Protein AF-A0A7K1EV35-F1 (afdb_monomer_lite)

pLDDT: mean 88.58, std 7.93, range [47.19, 97.25]

Sequence (128 aa):
MASLFTWKVHSGGDVVAPDERLSWPRTIGIGFQHIAAMFGATFLVPILTKMPPSTTLFFSGVGTMLFLLITRNKVPSYLGSSFAFLAPIAAATADGGPAAALGGVLVTGVVLALVGLIVRASGIKWIE

Secondary structure (DSSP, 8-state):
---TT--EEP-SSSPPPTTEE--HHHHHHHHHHHHHHHHHHHHHHHHHTT--HHHHHHHHHHHHHHHHHHTTT-S-------GGGHHHHHHHHHHHHHHHHHHHHHHHHHHHHHHHHHHHHH-STTT-

Radius of gyration: 18.19 Å; chains: 1; bounding box: 41×36×52 Å

Structure (mmCIF, N/CA/C/O backbone):
data_AF-A0A7K1EV35-F1
#
_entry.id   AF-A0A7K1EV35-F1
#
loop_
_atom_site.group_PDB
_atom_site.id
_atom_site.type_symbol
_atom_site.label_atom_id
_atom_site.label_alt_id
_atom_site.label_comp_id
_atom_site.label_asym_id
_atom_site.label_entity_id
_atom_site.label_seq_id
_atom_site.pdbx_PDB_ins_code
_atom_site.Cartn_x
_atom_site.Cartn_y
_atom_site.Cartn_z
_atom_site.occupancy
_atom_site.B_iso_or_equiv
_atom_site.auth_seq_id
_atom_site.auth_comp_id
_atom_site.auth_asym_id
_atom_site.auth_atom_id
_atom_site.pdbx_PDB_model_num
ATOM 1 N N . MET A 1 1 ? -24.829 -1.828 13.403 1.00 47.19 1 MET A N 1
ATOM 2 C CA . MET A 1 1 ? -23.999 -1.542 12.212 1.00 47.19 1 MET A CA 1
ATOM 3 C C . MET A 1 1 ? -22.843 -0.674 12.691 1.00 47.19 1 MET A C 1
ATOM 5 O O . MET A 1 1 ? -23.106 0.435 13.128 1.00 47.19 1 MET A O 1
ATOM 9 N N . ALA A 1 2 ? -21.617 -1.203 12.783 1.00 53.75 2 ALA A N 1
ATOM 10 C CA . ALA A 1 2 ? -20.475 -0.412 13.252 1.00 53.75 2 ALA A CA 1
ATOM 11 C C . ALA A 1 2 ? -20.224 0.732 12.256 1.00 53.75 2 ALA A C 1
ATOM 13 O O . ALA A 1 2 ? -20.132 0.490 11.052 1.00 53.75 2 ALA A O 1
ATOM 14 N N . SER A 1 3 ? -20.211 1.969 12.748 1.00 66.94 3 SER A N 1
ATOM 15 C CA . SER A 1 3 ? -19.931 3.152 11.936 1.00 66.94 3 SER A CA 1
ATOM 16 C C . SER A 1 3 ? -18.468 3.118 11.498 1.00 66.94 3 SER A C 1
ATOM 18 O O . SER A 1 3 ? -17.584 2.878 12.315 1.00 66.94 3 SER A O 1
ATOM 20 N N . LEU A 1 4 ? -18.212 3.384 10.213 1.00 67.81 4 LEU A N 1
ATOM 21 C CA . LEU A 1 4 ? -16.861 3.426 9.635 1.00 67.81 4 LEU A CA 1
ATOM 22 C C . LEU A 1 4 ? -15.934 4.425 10.343 1.00 67.81 4 LEU A C 1
ATOM 24 O O . LEU A 1 4 ? -14.720 4.278 10.266 1.00 67.81 4 LEU A O 1
ATOM 28 N N . PHE A 1 5 ? -16.503 5.419 11.028 1.00 72.25 5 PHE A N 1
ATOM 29 C CA . PHE A 1 5 ? -15.773 6.524 11.648 1.00 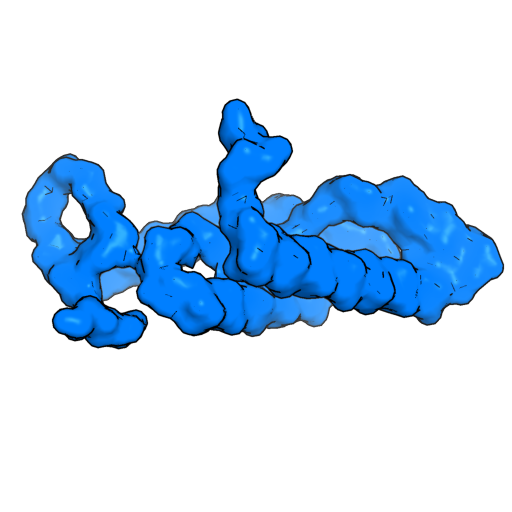72.25 5 PHE A CA 1
ATOM 30 C C . PHE A 1 5 ? -16.013 6.629 13.159 1.00 72.25 5 PHE A C 1
ATOM 32 O O . PHE A 1 5 ? -15.765 7.677 13.756 1.00 72.25 5 PHE A O 1
ATOM 39 N N . THR A 1 6 ? -16.533 5.577 13.798 1.00 77.62 6 THR A N 1
ATOM 40 C CA . THR A 1 6 ? -16.801 5.590 15.241 1.00 77.62 6 THR A CA 1
ATOM 41 C C . THR A 1 6 ? -16.137 4.401 15.912 1.00 77.62 6 THR A C 1
ATOM 43 O O . THR A 1 6 ? -16.560 3.264 15.734 1.00 77.62 6 THR A O 1
ATOM 46 N N . TRP A 1 7 ? -15.129 4.698 16.728 1.00 82.94 7 TRP A N 1
ATOM 47 C CA . TRP A 1 7 ? -14.412 3.733 17.556 1.00 82.94 7 TRP A CA 1
ATOM 48 C C . TRP A 1 7 ? -14.769 3.930 19.022 1.00 82.94 7 TRP A C 1
ATOM 50 O O . TRP A 1 7 ? -14.912 5.072 19.486 1.00 82.94 7 TRP A O 1
ATOM 60 N N . LYS A 1 8 ? -14.864 2.826 19.762 1.00 85.88 8 LYS A N 1
ATOM 61 C CA . LYS A 1 8 ? -15.038 2.871 21.217 1.00 85.88 8 LYS A CA 1
ATOM 62 C C . LYS A 1 8 ? -13.736 3.330 21.868 1.00 85.88 8 LYS A C 1
ATOM 64 O O . LYS A 1 8 ? -12.656 2.916 21.461 1.00 85.88 8 LYS A O 1
ATOM 69 N N . VAL A 1 9 ? -13.826 4.215 22.857 1.00 87.12 9 VAL A N 1
ATOM 70 C CA . VAL A 1 9 ? -12.636 4.672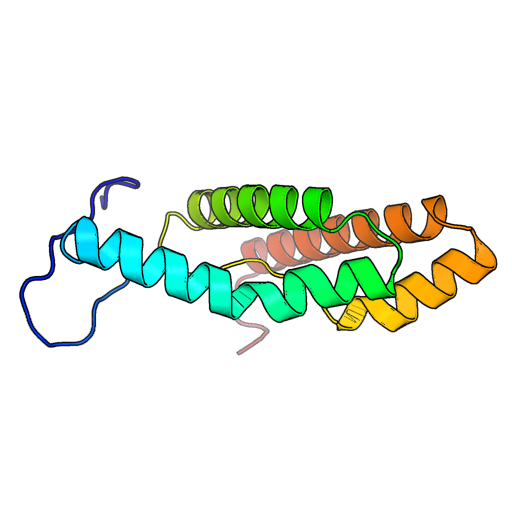 23.584 1.00 87.12 9 VAL A CA 1
ATOM 71 C C . VAL A 1 9 ? -12.235 3.598 24.589 1.00 87.12 9 VAL A C 1
ATOM 73 O O . VAL A 1 9 ? -13.009 3.287 25.490 1.00 87.12 9 VAL A O 1
ATOM 76 N N . HIS A 1 10 ? -11.028 3.062 24.438 1.00 86.19 10 HIS A N 1
ATOM 77 C CA . HIS A 1 10 ? -10.426 2.105 25.355 1.00 86.19 10 HIS A CA 1
ATOM 78 C C . HIS A 1 10 ? -9.713 2.852 26.491 1.00 86.19 10 HIS A C 1
ATOM 80 O O . HIS A 1 10 ? -8.824 3.677 26.249 1.00 86.19 10 HIS A O 1
ATOM 86 N N . SER A 1 11 ? -10.111 2.574 27.733 1.00 76.19 11 SER A N 1
ATOM 87 C CA . SER A 1 11 ? -9.534 3.165 28.951 1.00 76.19 11 SER A CA 1
ATOM 88 C C . SER A 1 11 ? -8.758 2.167 29.817 1.00 76.19 11 SER A C 1
ATOM 90 O O . SER A 1 11 ? -8.166 2.583 30.811 1.00 76.19 11 SER A O 1
ATOM 92 N N . GLY A 1 12 ? -8.771 0.878 29.464 1.00 78.31 12 GLY A N 1
ATOM 93 C CA . GLY A 1 12 ? -8.055 -0.187 30.167 1.00 78.31 12 GLY A CA 1
ATOM 94 C C . GLY A 1 12 ? -6.574 -0.290 29.787 1.00 78.31 12 GLY A C 1
ATOM 95 O O . GLY A 1 12 ? -6.073 0.461 28.947 1.00 78.31 12 GLY A O 1
ATOM 96 N N . GLY A 1 13 ? -5.867 -1.210 30.448 1.00 77.06 13 GLY A N 1
ATOM 97 C CA . GLY A 1 13 ? -4.487 -1.601 30.128 1.00 77.06 13 GLY A CA 1
ATOM 98 C C . GLY A 1 13 ? -4.391 -2.886 29.298 1.00 77.06 13 GLY A C 1
ATOM 99 O O . GLY A 1 13 ? -3.296 -3.417 29.134 1.00 77.06 13 GLY A O 1
ATOM 100 N N . ASP A 1 14 ? -5.527 -3.388 28.817 1.00 83.25 14 ASP A N 1
ATOM 101 C CA . ASP A 1 14 ? -5.631 -4.645 28.083 1.00 83.25 14 ASP A CA 1
ATOM 102 C C . ASP A 1 14 ? -5.396 -4.434 26.574 1.00 83.25 14 ASP A C 1
ATOM 104 O O . ASP A 1 14 ? -5.116 -3.330 26.100 1.00 83.25 14 ASP A O 1
ATOM 108 N N . VAL A 1 15 ? -5.467 -5.516 25.795 1.00 86.50 15 VAL A N 1
ATOM 109 C CA . VAL A 1 15 ? -5.258 -5.484 24.339 1.00 86.50 15 VAL A CA 1
ATOM 110 C C . VAL A 1 15 ? -6.337 -4.632 23.658 1.00 86.50 15 VAL A C 1
ATOM 112 O O . VAL A 1 15 ? -7.526 -4.884 23.828 1.00 86.50 15 VAL A O 1
ATOM 115 N N . VAL A 1 16 ? -5.917 -3.657 22.845 1.00 88.69 16 VAL A N 1
ATOM 116 C CA . VAL A 1 16 ? -6.818 -2.776 22.081 1.00 88.69 16 VAL A CA 1
ATOM 117 C C . VAL A 1 16 ? -7.328 -3.503 20.836 1.00 88.69 16 VAL A C 1
ATOM 119 O O . VAL A 1 16 ? -6.532 -3.906 19.982 1.00 88.69 16 VAL A O 1
ATOM 122 N N . ALA A 1 17 ? -8.646 -3.659 20.715 1.00 86.88 17 ALA A N 1
ATOM 123 C CA . ALA A 1 17 ? -9.264 -4.312 19.560 1.00 86.88 17 ALA A CA 1
ATOM 124 C C . ALA A 1 17 ? -9.356 -3.377 18.327 1.00 86.88 17 ALA A C 1
ATOM 126 O O . ALA A 1 17 ? -9.296 -2.155 18.470 1.00 86.88 17 ALA A O 1
ATOM 127 N N . PRO A 1 18 ? -9.537 -3.906 17.096 1.00 85.00 18 PRO A N 1
ATOM 128 C CA . PRO A 1 18 ? -9.621 -3.081 15.882 1.00 85.00 18 PRO A CA 1
ATOM 129 C C . PRO A 1 18 ? -10.782 -2.067 15.846 1.00 85.00 18 PRO A C 1
ATOM 131 O O . PRO A 1 18 ? -10.692 -1.058 15.147 1.00 85.00 18 PRO A O 1
ATOM 134 N N . ASP A 1 19 ? -11.876 -2.316 16.575 1.00 85.50 19 ASP A N 1
ATOM 135 C CA . ASP A 1 19 ? -13.023 -1.402 16.709 1.00 85.50 19 ASP A CA 1
ATOM 136 C C . ASP A 1 19 ? -12.871 -0.390 17.863 1.00 85.50 19 ASP A C 1
ATOM 138 O O . ASP A 1 19 ? -13.769 0.420 18.131 1.00 85.50 19 ASP A O 1
ATOM 142 N N . GLU A 1 20 ? -11.714 -0.396 18.522 1.00 88.88 20 GLU A N 1
ATOM 143 C CA . GLU A 1 20 ? -11.380 0.471 19.641 1.00 88.88 20 GLU A CA 1
ATOM 144 C C . GLU A 1 20 ? -10.296 1.487 19.275 1.00 88.88 20 GLU A C 1
ATOM 146 O O . GLU A 1 20 ? -9.523 1.332 18.330 1.00 88.88 20 GLU A O 1
ATOM 151 N N . ARG A 1 21 ? -10.237 2.567 20.049 1.00 89.62 21 ARG A N 1
ATOM 152 C CA . ARG A 1 21 ? -9.166 3.560 19.977 1.00 89.62 21 ARG A CA 1
ATOM 153 C C . ARG A 1 21 ? -8.723 3.970 21.369 1.00 89.62 21 ARG A C 1
ATOM 155 O O . ARG A 1 21 ? -9.528 4.034 22.295 1.00 89.62 21 ARG A O 1
ATOM 162 N N . LEU A 1 22 ? -7.462 4.356 21.497 1.00 89.38 22 LEU A N 1
ATOM 163 C CA . LEU A 1 22 ? -6.960 5.008 22.704 1.00 89.38 22 LEU A CA 1
ATOM 164 C C . LEU A 1 22 ? -7.416 6.479 22.754 1.00 89.38 22 LEU A C 1
ATOM 166 O O . LEU A 1 22 ? -8.096 6.997 21.858 1.00 89.38 22 LEU A O 1
ATOM 170 N N . SER A 1 23 ? -6.998 7.198 23.798 1.00 91.38 23 SER A N 1
ATOM 171 C CA . SER A 1 23 ? -7.099 8.659 23.807 1.00 91.38 23 SER A CA 1
ATOM 172 C C . SER A 1 23 ? -6.408 9.256 22.572 1.00 91.38 23 SER A C 1
ATOM 174 O O . SER A 1 23 ? -5.447 8.692 22.042 1.00 91.38 23 SER A O 1
ATOM 176 N N . TRP A 1 24 ? -6.899 10.398 22.085 1.00 90.56 24 TRP A N 1
ATOM 177 C CA . TRP A 1 24 ? -6.381 11.028 20.863 1.00 90.56 24 TRP A CA 1
ATOM 178 C C . TRP A 1 24 ? -4.858 11.254 20.873 1.00 90.56 24 TRP A C 1
ATOM 180 O O . TRP A 1 24 ? -4.220 10.868 19.894 1.00 90.56 24 TRP A O 1
ATOM 190 N N . PRO A 1 25 ? -4.238 11.756 21.962 1.00 92.88 25 PRO A N 1
ATOM 191 C CA . PRO A 1 25 ? -2.786 11.927 22.004 1.00 92.88 25 PRO A CA 1
ATOM 192 C C . PRO A 1 25 ? -2.023 10.604 21.862 1.00 92.88 25 PRO A C 1
ATOM 194 O O . PRO A 1 25 ? -1.044 10.526 21.125 1.00 92.88 25 PRO A O 1
ATOM 197 N N . ARG A 1 26 ? -2.499 9.539 22.523 1.00 90.94 26 ARG A N 1
ATOM 198 C CA . ARG A 1 26 ? -1.886 8.206 22.434 1.00 90.94 26 ARG A CA 1
ATOM 199 C C . ARG A 1 26 ? -2.066 7.602 21.046 1.00 90.94 26 ARG A C 1
ATOM 201 O O . ARG A 1 26 ? -1.114 7.070 20.498 1.00 90.94 26 ARG A O 1
ATOM 208 N N . THR A 1 27 ? -3.257 7.734 20.464 1.00 91.69 27 THR A N 1
ATOM 209 C CA . THR A 1 27 ? -3.558 7.243 19.110 1.00 91.69 27 THR A CA 1
ATOM 210 C C . THR A 1 27 ? -2.636 7.889 18.076 1.00 91.69 27 THR A C 1
ATOM 212 O O . THR A 1 27 ? -2.050 7.191 17.254 1.00 91.69 27 THR A O 1
ATOM 215 N N . ILE A 1 28 ? -2.442 9.209 18.161 1.00 92.62 28 ILE A N 1
ATOM 216 C CA . ILE A 1 28 ? -1.497 9.936 17.303 1.00 92.62 28 ILE A CA 1
ATOM 217 C C . ILE A 1 28 ? -0.062 9.438 17.535 1.00 92.62 28 ILE A C 1
ATOM 219 O O . ILE A 1 28 ? 0.649 9.165 16.571 1.00 92.62 28 ILE A O 1
ATOM 223 N N . GLY A 1 29 ? 0.352 9.261 18.794 1.00 94.25 29 GLY A N 1
ATOM 224 C CA . GLY A 1 29 ? 1.681 8.744 19.141 1.00 94.25 29 GLY A CA 1
ATOM 225 C C . GLY A 1 29 ? 1.970 7.352 18.567 1.00 94.25 29 GLY A C 1
ATOM 226 O O . GLY A 1 29 ? 3.017 7.149 17.955 1.00 94.25 29 GLY A O 1
ATOM 227 N N . ILE A 1 30 ? 1.027 6.412 18.690 1.00 92.06 30 ILE A N 1
ATOM 228 C CA . ILE A 1 30 ? 1.135 5.079 18.073 1.00 92.06 30 ILE A CA 1
ATOM 229 C C . ILE A 1 30 ? 1.162 5.187 16.542 1.00 92.06 30 ILE A C 1
ATOM 231 O O . ILE A 1 30 ? 1.934 4.487 15.892 1.00 92.06 30 ILE A O 1
ATOM 235 N N . GLY A 1 31 ? 0.382 6.101 15.957 1.00 90.44 31 GLY A N 1
ATOM 236 C CA . GLY A 1 31 ? 0.432 6.388 14.522 1.00 90.44 31 GLY A CA 1
ATOM 237 C C . GLY A 1 31 ? 1.832 6.793 14.052 1.00 90.44 31 GLY A C 1
ATOM 238 O O . GLY A 1 31 ? 2.333 6.244 13.072 1.00 90.44 31 GLY A O 1
ATOM 239 N N . PHE A 1 32 ? 2.510 7.680 14.787 1.00 91.38 32 PHE A N 1
ATOM 240 C CA . PHE A 1 32 ? 3.903 8.043 14.501 1.00 91.38 32 PHE A CA 1
ATOM 241 C C . PHE A 1 32 ? 4.861 6.853 14.612 1.00 91.38 32 PHE A C 1
ATOM 243 O O . PHE A 1 32 ? 5.721 6.688 13.746 1.00 91.38 32 PHE A O 1
ATOM 250 N N . GLN A 1 33 ? 4.704 6.002 15.629 1.00 93.75 33 GLN A N 1
ATOM 251 C CA . GLN A 1 33 ? 5.505 4.779 15.753 1.00 93.75 33 GLN A CA 1
ATOM 252 C C . GLN A 1 33 ? 5.286 3.836 14.566 1.00 93.75 33 GLN A C 1
ATOM 254 O O . GLN A 1 33 ? 6.244 3.267 14.047 1.00 93.75 33 GLN A O 1
ATOM 259 N N . HIS A 1 34 ? 4.045 3.709 14.097 1.00 91.56 34 HIS A N 1
ATOM 260 C CA . HIS A 1 34 ? 3.722 2.873 12.947 1.00 91.56 34 HIS A CA 1
ATOM 261 C C . HIS A 1 34 ? 4.351 3.409 11.656 1.00 91.56 34 HIS A C 1
ATOM 263 O O . HIS A 1 34 ? 4.934 2.643 10.889 1.00 91.56 34 HIS A O 1
ATOM 269 N N . ILE A 1 35 ? 4.311 4.729 11.444 1.00 87.38 35 ILE A N 1
ATOM 270 C CA . ILE A 1 35 ? 5.002 5.377 10.320 1.00 87.38 35 ILE A CA 1
ATOM 271 C C . ILE A 1 35 ? 6.504 5.090 10.387 1.00 87.38 35 ILE A C 1
ATOM 273 O O . ILE A 1 35 ? 7.080 4.664 9.388 1.00 87.38 35 ILE A O 1
ATOM 277 N N . ALA A 1 36 ? 7.131 5.269 11.554 1.00 89.25 36 ALA A N 1
ATOM 278 C CA . ALA A 1 36 ? 8.555 4.990 11.737 1.00 89.25 36 ALA A CA 1
ATOM 279 C C . ALA A 1 36 ? 8.897 3.515 11.456 1.00 89.25 36 ALA A C 1
ATOM 281 O O . ALA A 1 36 ? 9.899 3.232 10.800 1.00 89.25 36 ALA A O 1
ATOM 282 N N . ALA A 1 37 ? 8.042 2.581 11.882 1.00 90.75 37 ALA A N 1
ATOM 283 C CA . ALA A 1 37 ? 8.224 1.152 11.636 1.00 90.75 37 ALA A CA 1
ATOM 284 C C . ALA A 1 37 ? 8.135 0.792 10.142 1.00 90.75 37 ALA A C 1
ATOM 286 O O . ALA A 1 37 ? 8.939 0.009 9.640 1.00 90.75 37 ALA A O 1
ATOM 287 N N . MET A 1 38 ? 7.178 1.373 9.414 1.00 90.31 38 MET A N 1
ATOM 288 C CA . MET A 1 38 ? 6.963 1.092 7.987 1.00 90.31 38 MET A CA 1
ATOM 289 C C . MET A 1 38 ? 7.932 1.848 7.066 1.00 90.31 38 MET A C 1
ATOM 291 O O . MET A 1 38 ? 8.098 1.485 5.894 1.00 90.31 38 MET A O 1
ATOM 295 N N . PHE A 1 39 ? 8.591 2.887 7.585 1.00 86.25 39 PHE A N 1
ATOM 296 C CA . PHE A 1 39 ? 9.485 3.765 6.834 1.00 86.25 39 PHE A CA 1
ATOM 297 C C . PHE A 1 39 ? 10.612 3.001 6.134 1.00 86.25 39 PHE A C 1
ATOM 299 O O . PHE A 1 39 ? 10.871 3.250 4.959 1.00 86.25 39 PHE A O 1
ATOM 306 N N . GLY A 1 40 ? 11.245 2.042 6.821 1.00 85.88 40 GLY A N 1
ATOM 307 C CA . GLY A 1 40 ? 12.422 1.329 6.315 1.00 85.88 40 GLY A CA 1
ATOM 308 C C . GLY A 1 40 ? 12.187 0.684 4.948 1.00 85.88 40 GLY A C 1
ATOM 309 O O . GLY A 1 40 ? 12.851 1.034 3.976 1.00 85.88 40 GLY A O 1
ATOM 310 N N . ALA A 1 41 ? 11.194 -0.202 4.848 1.00 84.06 41 ALA A N 1
ATOM 311 C CA . ALA A 1 41 ? 10.839 -0.854 3.585 1.00 84.06 41 ALA A CA 1
ATOM 312 C C . ALA A 1 41 ? 10.334 0.152 2.538 1.00 84.06 41 ALA A C 1
ATOM 314 O O . ALA A 1 41 ? 10.728 0.102 1.370 1.00 84.06 41 ALA A O 1
ATOM 315 N N . THR A 1 42 ? 9.492 1.095 2.970 1.00 88.88 42 THR A N 1
ATOM 316 C CA . THR A 1 42 ? 8.811 2.046 2.080 1.00 88.88 42 THR A CA 1
ATOM 317 C C . THR A 1 42 ? 9.774 3.048 1.438 1.00 88.88 42 THR A C 1
ATOM 319 O O . THR A 1 42 ? 9.513 3.493 0.325 1.00 88.88 42 THR A O 1
ATOM 322 N N . PHE A 1 43 ? 10.912 3.348 2.075 1.00 89.56 43 PHE A N 1
ATOM 323 C CA . PHE A 1 43 ? 11.992 4.162 1.502 1.00 89.56 43 PHE A CA 1
ATOM 324 C C . PHE A 1 43 ? 13.057 3.339 0.786 1.00 89.56 43 PHE A C 1
ATOM 326 O O . PHE A 1 43 ? 13.519 3.738 -0.281 1.00 89.56 43 PHE A O 1
ATOM 333 N N . LEU A 1 44 ? 13.461 2.202 1.352 1.00 90.44 44 LEU A N 1
ATOM 334 C CA . LEU A 1 44 ? 14.585 1.437 0.822 1.00 90.44 44 LEU A CA 1
ATOM 335 C C . LEU A 1 44 ? 14.300 0.910 -0.588 1.00 90.44 44 LEU A C 1
ATOM 337 O O . LEU A 1 44 ? 15.123 1.080 -1.482 1.00 90.44 44 LEU A O 1
ATOM 341 N N . VAL A 1 45 ? 13.124 0.318 -0.809 1.00 91.88 45 VAL A N 1
ATOM 342 C CA . VAL A 1 45 ? 12.764 -0.254 -2.115 1.00 91.88 45 VAL A CA 1
ATOM 343 C C . VAL A 1 45 ? 12.779 0.791 -3.241 1.00 91.88 45 VAL A C 1
ATOM 345 O O . VAL A 1 45 ? 13.486 0.547 -4.217 1.00 91.88 45 VAL A O 1
ATOM 348 N N . PRO A 1 46 ? 12.091 1.951 -3.148 1.00 91.19 46 PRO A N 1
ATOM 349 C CA . PRO A 1 46 ? 12.135 2.944 -4.220 1.00 91.19 46 PRO A CA 1
ATOM 350 C C . PRO A 1 46 ? 13.533 3.522 -4.450 1.00 91.19 46 PRO A C 1
ATOM 352 O O . PRO A 1 46 ? 13.893 3.778 -5.594 1.00 91.19 46 PRO A O 1
ATOM 355 N N . ILE A 1 47 ? 14.361 3.666 -3.409 1.00 92.38 47 ILE A N 1
ATOM 356 C CA . ILE A 1 47 ? 15.762 4.083 -3.582 1.00 92.38 47 ILE A CA 1
ATOM 357 C C . ILE A 1 47 ? 16.528 3.054 -4.424 1.00 92.38 47 ILE A C 1
ATOM 359 O O . ILE A 1 47 ? 17.212 3.427 -5.378 1.00 92.38 47 ILE A O 1
ATOM 363 N N . LEU A 1 48 ? 16.379 1.762 -4.115 1.00 91.88 48 LEU A N 1
ATOM 364 C CA . LEU A 1 48 ? 17.039 0.682 -4.853 1.00 91.88 48 LEU A CA 1
ATOM 365 C C . LEU A 1 48 ? 16.540 0.568 -6.300 1.00 91.88 48 LEU A C 1
ATOM 367 O O . LEU A 1 48 ? 17.325 0.262 -7.196 1.00 91.88 48 LEU A O 1
ATOM 371 N N . THR A 1 49 ? 15.262 0.851 -6.548 1.00 89.94 49 THR A N 1
ATOM 372 C CA . THR A 1 49 ? 14.669 0.822 -7.894 1.00 89.94 49 THR A CA 1
ATOM 373 C C . THR A 1 49 ? 14.756 2.155 -8.638 1.00 89.94 49 THR A C 1
ATOM 375 O O . THR A 1 49 ? 14.242 2.263 -9.751 1.00 89.94 49 THR A O 1
ATOM 378 N N . LYS A 1 50 ? 15.427 3.167 -8.066 1.00 89.19 50 LYS A N 1
ATOM 379 C CA . LYS A 1 50 ? 15.554 4.531 -8.617 1.00 89.19 50 LYS A CA 1
ATOM 380 C C . LYS A 1 50 ? 14.209 5.245 -8.833 1.00 89.19 50 LYS A C 1
ATOM 382 O O . LYS A 1 50 ? 14.099 6.132 -9.679 1.00 89.19 50 LYS A O 1
ATOM 387 N N . MET A 1 51 ? 13.187 4.874 -8.068 1.00 87.44 51 MET A N 1
ATOM 388 C CA . MET A 1 51 ? 11.879 5.525 -8.056 1.00 87.44 51 MET A CA 1
ATOM 389 C C . MET A 1 51 ? 11.822 6.621 -6.978 1.00 87.44 51 MET A C 1
ATOM 391 O O . MET A 1 51 ? 12.499 6.510 -5.955 1.00 87.44 51 MET A O 1
ATOM 395 N N . PRO A 1 52 ? 10.998 7.674 -7.139 1.00 91.69 52 PRO A N 1
ATOM 396 C CA . PRO A 1 52 ? 10.877 8.724 -6.130 1.00 91.69 52 PRO A CA 1
ATOM 397 C C . PRO A 1 52 ? 10.291 8.187 -4.805 1.00 91.69 52 PRO A C 1
ATOM 399 O O . PRO A 1 52 ? 9.148 7.705 -4.787 1.00 91.69 52 PRO A O 1
ATOM 402 N N . PRO A 1 53 ? 11.008 8.303 -3.666 1.00 90.94 53 PRO A N 1
ATOM 403 C CA . PRO A 1 53 ? 10.497 7.836 -2.375 1.00 90.94 53 PRO A CA 1
ATOM 404 C C . PRO A 1 53 ? 9.265 8.616 -1.906 1.00 90.94 53 PRO A C 1
ATOM 406 O O . PRO A 1 53 ? 8.350 8.034 -1.332 1.00 90.94 53 PRO A O 1
ATOM 409 N N . SER A 1 54 ? 9.195 9.918 -2.204 1.00 91.44 54 SER A N 1
ATOM 410 C CA . SER A 1 54 ? 8.051 10.775 -1.862 1.00 91.44 54 SER A CA 1
ATOM 411 C C . SER A 1 54 ? 6.760 10.324 -2.549 1.00 91.44 54 SER A C 1
ATOM 413 O O . SER A 1 54 ? 5.724 10.218 -1.897 1.00 91.44 54 SER A O 1
ATOM 415 N N . THR A 1 55 ? 6.822 9.991 -3.841 1.00 91.38 55 THR A N 1
ATOM 416 C CA . THR A 1 55 ? 5.686 9.445 -4.597 1.00 91.38 55 THR A CA 1
ATOM 417 C C . THR A 1 55 ? 5.264 8.085 -4.048 1.00 91.38 55 THR A C 1
ATOM 419 O O . THR A 1 55 ? 4.075 7.837 -3.866 1.00 91.38 55 THR A O 1
ATOM 422 N N . THR A 1 56 ? 6.232 7.228 -3.721 1.00 91.62 56 THR A N 1
ATOM 423 C CA . THR A 1 56 ? 5.966 5.902 -3.142 1.00 91.62 56 THR A CA 1
ATOM 424 C C . THR A 1 56 ? 5.281 6.017 -1.781 1.00 91.62 56 THR A C 1
ATOM 426 O O . THR A 1 56 ? 4.267 5.365 -1.547 1.00 91.62 56 THR A O 1
ATOM 429 N N . LEU A 1 57 ? 5.767 6.903 -0.908 1.00 91.19 57 LEU A N 1
ATOM 430 C CA . LEU A 1 57 ? 5.168 7.158 0.402 1.00 91.19 57 LEU A CA 1
ATOM 431 C C . LEU A 1 57 ? 3.756 7.747 0.282 1.00 91.19 57 LEU A C 1
ATOM 433 O O . LEU A 1 57 ? 2.852 7.345 1.016 1.00 91.19 57 LEU A O 1
ATOM 437 N N . PHE A 1 58 ? 3.553 8.669 -0.661 1.00 92.62 58 PHE A N 1
ATOM 438 C CA . PHE A 1 58 ? 2.245 9.259 -0.925 1.00 92.62 58 PHE A CA 1
ATOM 439 C C . PHE A 1 58 ? 1.223 8.192 -1.339 1.00 92.62 58 PHE A C 1
ATOM 441 O O . PHE A 1 58 ? 0.167 8.077 -0.715 1.00 92.62 58 PHE A O 1
ATOM 448 N N . PHE A 1 59 ? 1.551 7.359 -2.332 1.00 93.81 59 PHE A N 1
ATOM 449 C CA . PHE A 1 59 ? 0.648 6.300 -2.793 1.00 93.81 59 PHE A CA 1
ATOM 450 C C . PHE A 1 59 ? 0.512 5.137 -1.804 1.00 93.81 59 PHE A C 1
ATOM 452 O O . PHE A 1 59 ? -0.552 4.528 -1.754 1.00 93.81 59 PHE A O 1
ATOM 459 N N . SER A 1 60 ? 1.518 4.875 -0.968 1.00 92.25 60 SER A N 1
ATOM 460 C CA . SER A 1 60 ? 1.414 3.976 0.193 1.00 92.25 60 SER A CA 1
ATOM 461 C C . SER A 1 60 ? 0.330 4.453 1.171 1.00 92.25 60 SER A C 1
ATOM 463 O O . SER A 1 60 ? -0.557 3.690 1.566 1.00 92.25 60 SER A O 1
ATOM 465 N N . GLY A 1 61 ? 0.335 5.750 1.500 1.00 92.38 61 GLY A N 1
ATOM 466 C CA . GLY A 1 61 ? -0.687 6.369 2.345 1.00 92.38 61 GLY A CA 1
ATOM 467 C C . GLY A 1 61 ? -2.081 6.307 1.719 1.00 92.38 61 GLY A C 1
ATOM 468 O O . GLY A 1 61 ? -3.020 5.827 2.355 1.00 92.38 61 GLY A O 1
ATOM 469 N N . VAL A 1 62 ? -2.211 6.725 0.456 1.00 95.38 62 VAL A N 1
ATOM 470 C CA . VAL A 1 62 ? -3.486 6.668 -0.287 1.00 95.38 62 VAL A CA 1
ATOM 471 C C . VAL A 1 62 ? -3.999 5.231 -0.399 1.00 95.38 62 VAL A C 1
ATOM 473 O O . VAL A 1 62 ? -5.175 4.972 -0.145 1.00 95.38 62 VAL A O 1
ATOM 476 N N . GLY A 1 63 ? -3.122 4.283 -0.728 1.00 94.38 63 GLY A N 1
ATOM 477 C CA . GLY A 1 63 ? -3.453 2.866 -0.831 1.00 94.38 63 GLY A CA 1
ATOM 478 C C . GLY A 1 63 ? -3.915 2.288 0.503 1.00 94.38 63 GLY A C 1
ATOM 479 O O . GLY A 1 63 ? -4.907 1.566 0.542 1.00 94.38 63 GLY A O 1
ATOM 480 N N . THR A 1 64 ? -3.255 2.654 1.603 1.00 93.88 64 THR A N 1
ATOM 481 C CA . THR A 1 64 ? -3.662 2.248 2.954 1.00 93.88 64 THR A CA 1
ATOM 482 C C . THR A 1 64 ? -5.045 2.798 3.306 1.00 93.88 64 THR A C 1
ATOM 484 O O . THR A 1 64 ? -5.902 2.047 3.770 1.00 93.88 64 THR A O 1
ATOM 487 N N . MET A 1 65 ? -5.318 4.078 3.027 1.00 93.25 65 MET A N 1
ATOM 488 C CA . MET A 1 65 ? -6.651 4.660 3.237 1.00 93.25 65 MET A CA 1
ATOM 489 C C . MET A 1 65 ? -7.717 3.933 2.408 1.00 93.25 65 MET A C 1
ATOM 491 O O . MET A 1 65 ? -8.775 3.584 2.931 1.00 93.25 65 MET A O 1
ATOM 495 N N . LEU A 1 66 ? -7.431 3.650 1.134 1.00 94.75 66 LEU A N 1
ATOM 496 C CA . LEU A 1 66 ? -8.336 2.913 0.256 1.00 94.75 66 LEU A CA 1
ATOM 497 C C . LEU A 1 66 ? -8.580 1.482 0.762 1.00 94.75 66 LEU A C 1
ATOM 499 O O . LEU A 1 66 ? -9.724 1.033 0.799 1.00 94.75 66 LEU A O 1
ATOM 503 N N . PHE A 1 67 ? -7.533 0.781 1.200 1.00 93.50 67 PHE A N 1
ATOM 504 C CA . PHE A 1 67 ? -7.624 -0.566 1.765 1.00 93.50 67 PHE A CA 1
ATOM 505 C C . PHE A 1 67 ? -8.519 -0.603 3.005 1.00 93.50 67 PHE A C 1
ATOM 507 O O . PHE A 1 67 ? -9.418 -1.442 3.104 1.00 93.50 67 PHE A O 1
ATOM 514 N N . LEU A 1 68 ? -8.319 0.333 3.931 1.00 91.75 68 LEU A N 1
ATOM 515 C CA . LEU A 1 68 ? -9.121 0.449 5.146 1.00 91.75 68 LEU A CA 1
ATOM 516 C C . LEU A 1 68 ? -10.598 0.749 4.833 1.00 91.75 68 LEU A C 1
ATOM 518 O O . LEU A 1 68 ? -11.494 0.143 5.425 1.00 91.75 68 LEU A O 1
ATOM 522 N N . LEU A 1 69 ? -10.872 1.599 3.837 1.00 91.75 69 LEU A N 1
ATOM 523 C CA . LEU A 1 69 ? -12.235 1.872 3.366 1.00 91.75 69 LEU A CA 1
ATOM 524 C C . LEU A 1 69 ? -12.892 0.639 2.725 1.00 91.75 69 LEU A C 1
ATOM 526 O O . LEU A 1 69 ? -14.028 0.302 3.069 1.00 91.75 69 LEU A O 1
ATOM 530 N N . ILE A 1 70 ? -12.183 -0.067 1.838 1.00 91.12 70 ILE A N 1
ATOM 531 C CA . ILE A 1 70 ? -12.686 -1.277 1.163 1.00 91.12 70 ILE A CA 1
ATOM 532 C C . ILE A 1 70 ? -12.972 -2.390 2.182 1.00 91.12 70 ILE A C 1
ATOM 534 O O . ILE A 1 70 ? -14.011 -3.051 2.109 1.00 91.12 70 ILE A O 1
ATOM 538 N N . THR A 1 71 ? -12.091 -2.573 3.168 1.00 90.88 71 THR A N 1
ATOM 539 C CA . THR A 1 71 ? -12.234 -3.583 4.233 1.00 90.88 71 THR A CA 1
ATOM 540 C C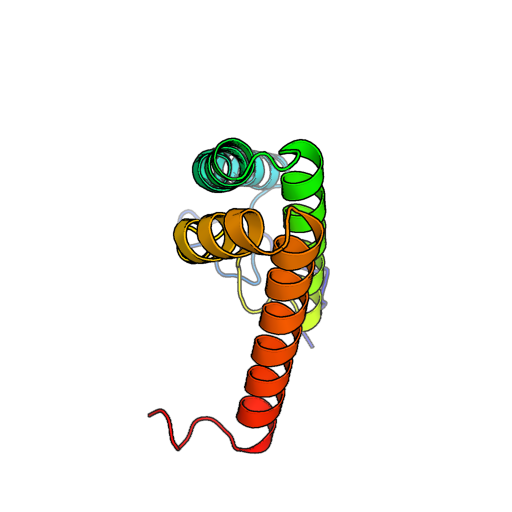 . THR A 1 71 ? -13.153 -3.147 5.377 1.00 90.88 71 THR A C 1
ATOM 542 O O . THR A 1 71 ? -13.420 -3.936 6.288 1.00 90.88 71 THR A O 1
ATOM 545 N N . ARG A 1 72 ? -13.687 -1.918 5.327 1.00 88.50 72 ARG A N 1
ATOM 546 C CA . ARG A 1 72 ? -14.556 -1.321 6.352 1.00 88.50 72 ARG A CA 1
ATOM 547 C C . ARG A 1 72 ? -13.920 -1.293 7.748 1.00 88.50 72 ARG A C 1
ATOM 549 O O . ARG A 1 72 ? -14.597 -1.611 8.724 1.00 88.50 72 ARG A O 1
ATOM 556 N N . ASN A 1 73 ? -12.632 -0.956 7.837 1.00 86.00 73 ASN A N 1
ATOM 557 C CA . ASN A 1 73 ? -11.852 -0.905 9.083 1.00 86.00 73 ASN A CA 1
ATOM 558 C C . ASN A 1 73 ? -11.856 -2.213 9.900 1.00 86.00 73 ASN A C 1
ATOM 560 O O . ASN A 1 73 ? -11.614 -2.196 11.102 1.00 86.00 73 ASN A O 1
ATOM 564 N N . LYS A 1 74 ? -12.119 -3.362 9.263 1.00 86.06 74 LYS A N 1
ATOM 565 C CA . LYS A 1 74 ? -12.090 -4.671 9.937 1.00 86.06 74 LYS A CA 1
ATOM 566 C C . LYS A 1 74 ? -10.699 -5.293 9.995 1.00 86.06 74 LYS A C 1
ATOM 568 O O . LYS A 1 74 ? -10.453 -6.135 10.850 1.00 86.06 74 LYS A O 1
ATOM 573 N N . VAL A 1 75 ? -9.818 -4.912 9.070 1.00 89.75 75 VAL A N 1
ATOM 574 C CA . VAL A 1 75 ? -8.456 -5.441 8.962 1.00 89.75 75 VAL A CA 1
ATOM 575 C C . VAL A 1 75 ? -7.474 -4.285 9.156 1.00 89.75 75 VAL A C 1
ATOM 577 O O . VAL A 1 75 ? -7.362 -3.445 8.262 1.00 89.75 75 VAL A O 1
ATOM 580 N N . PRO A 1 76 ? -6.771 -4.205 10.300 1.00 87.94 76 PRO A N 1
ATOM 581 C CA . PRO A 1 76 ? -5.779 -3.163 10.531 1.00 87.94 76 PRO A CA 1
ATOM 582 C C . PRO A 1 76 ? -4.500 -3.493 9.750 1.00 87.94 76 PRO A C 1
ATOM 584 O O . PRO A 1 76 ? -3.697 -4.317 10.179 1.00 87.94 76 PRO A O 1
ATOM 587 N N . SER A 1 77 ? -4.318 -2.879 8.580 1.00 90.69 77 SER A N 1
ATOM 588 C CA . SER A 1 77 ? -3.130 -3.090 7.744 1.00 90.69 77 SER A CA 1
ATOM 589 C C . SER A 1 77 ? -2.608 -1.784 7.154 1.00 90.69 77 SER A C 1
ATOM 591 O O . SER A 1 77 ? -3.388 -0.877 6.861 1.00 90.69 77 SER A O 1
ATOM 593 N N . TYR A 1 78 ? -1.288 -1.723 6.965 1.00 90.31 78 TYR A N 1
ATOM 594 C CA . TYR A 1 78 ? -0.572 -0.660 6.267 1.00 90.31 78 TYR A CA 1
ATOM 595 C C . TYR A 1 78 ? 0.102 -1.242 5.023 1.00 90.31 78 TYR A C 1
ATOM 597 O O . TYR A 1 78 ? 0.735 -2.298 5.090 1.00 90.31 78 TYR A O 1
ATOM 605 N N . LEU A 1 79 ? -0.019 -0.558 3.886 1.00 91.25 79 LEU A N 1
ATOM 606 C CA . LEU A 1 79 ? 0.529 -1.023 2.614 1.00 91.25 79 LEU A CA 1
ATOM 607 C C . LEU A 1 79 ? 1.923 -0.436 2.368 1.00 91.25 79 LEU A C 1
ATOM 609 O O . LEU A 1 79 ? 2.033 0.691 1.913 1.00 91.25 79 LEU A O 1
ATOM 613 N N . GLY A 1 80 ? 2.982 -1.200 2.638 1.00 88.00 80 GLY A N 1
ATOM 614 C CA . GLY A 1 80 ? 4.367 -0.796 2.352 1.00 88.00 80 GLY A CA 1
ATOM 615 C C . GLY A 1 80 ? 4.904 -1.288 1.001 1.00 88.00 80 GLY A C 1
ATOM 616 O O . GLY A 1 80 ? 4.259 -2.057 0.286 1.00 88.00 80 GLY A O 1
ATOM 617 N N . SER A 1 81 ? 6.130 -0.877 0.667 1.00 91.44 81 SER A N 1
ATOM 618 C CA . SER A 1 81 ? 6.839 -1.374 -0.521 1.00 91.44 81 SER A CA 1
ATOM 619 C C . SER A 1 81 ? 7.226 -2.850 -0.381 1.00 91.44 81 SER A C 1
ATOM 621 O O . SER A 1 81 ? 7.759 -3.269 0.646 1.00 91.44 81 SER A O 1
ATOM 623 N N . SER A 1 82 ? 7.016 -3.638 -1.439 1.00 91.25 82 SER A N 1
ATOM 624 C CA . SER A 1 82 ? 7.329 -5.070 -1.451 1.00 91.25 82 SER A CA 1
ATOM 6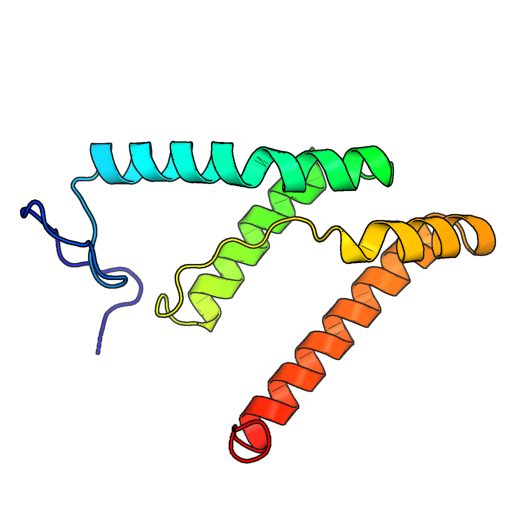25 C C . SER A 1 82 ? 8.711 -5.351 -2.045 1.00 91.25 82 SER A C 1
ATOM 627 O O . SER A 1 82 ? 8.984 -5.045 -3.206 1.00 91.25 82 SER A O 1
ATOM 629 N N . PHE A 1 83 ? 9.571 -6.007 -1.261 1.00 92.44 83 PHE A N 1
ATOM 630 C CA . PHE A 1 83 ? 10.902 -6.446 -1.698 1.00 92.44 83 PHE A CA 1
ATOM 631 C C . PHE A 1 83 ? 10.858 -7.485 -2.826 1.00 92.44 83 PHE A C 1
ATOM 633 O O . PHE A 1 83 ? 11.827 -7.610 -3.574 1.00 92.44 83 PHE A O 1
ATOM 640 N N . ALA A 1 84 ? 9.730 -8.182 -3.007 1.00 93.19 84 ALA A N 1
ATOM 641 C CA . ALA A 1 84 ? 9.552 -9.148 -4.090 1.00 93.19 84 ALA A CA 1
ATOM 642 C C . ALA A 1 84 ? 9.663 -8.509 -5.486 1.00 93.19 84 ALA A C 1
ATOM 644 O O . ALA A 1 84 ? 9.950 -9.201 -6.459 1.00 93.19 84 ALA A O 1
ATOM 645 N N . PHE A 1 85 ? 9.480 -7.188 -5.591 1.00 91.19 85 PHE A N 1
ATOM 646 C CA . PHE A 1 85 ? 9.576 -6.463 -6.856 1.00 91.19 85 PHE A CA 1
ATOM 647 C C . PHE A 1 85 ? 10.995 -6.008 -7.216 1.00 91.19 85 PHE A C 1
ATOM 649 O O . PHE A 1 85 ? 11.183 -5.520 -8.326 1.00 91.19 85 PHE A O 1
ATOM 656 N N . LEU A 1 86 ? 12.006 -6.193 -6.355 1.00 92.69 86 LEU A N 1
ATOM 657 C CA . LEU A 1 86 ? 13.373 -5.741 -6.658 1.00 92.69 86 LEU A CA 1
ATOM 658 C C . LEU A 1 86 ? 13.945 -6.405 -7.918 1.00 92.69 86 LEU A C 1
ATOM 660 O O . LEU A 1 86 ? 14.353 -5.709 -8.846 1.00 92.69 86 LE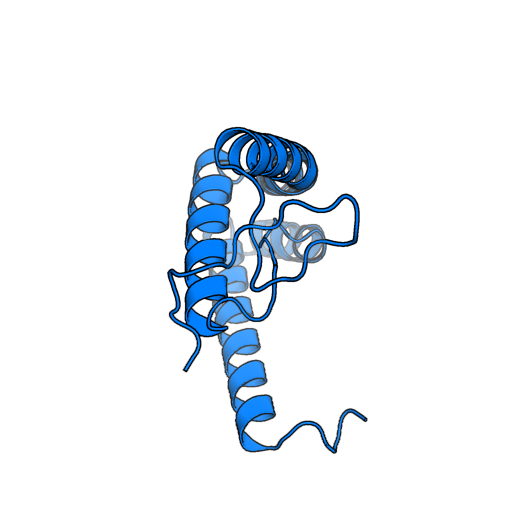U A O 1
ATOM 664 N N . ALA A 1 87 ? 13.939 -7.740 -7.977 1.00 93.88 87 ALA A N 1
ATOM 665 C CA . ALA A 1 87 ? 14.476 -8.470 -9.126 1.00 93.88 87 ALA A CA 1
ATOM 666 C C . ALA A 1 87 ? 13.644 -8.263 -10.413 1.00 93.88 87 ALA A C 1
ATOM 668 O O . ALA A 1 87 ? 14.241 -7.938 -11.440 1.00 93.88 87 ALA A O 1
ATOM 669 N N . PRO A 1 88 ? 12.296 -8.348 -10.391 1.00 92.44 88 PRO A N 1
ATOM 670 C CA . PRO A 1 88 ? 11.482 -8.076 -11.576 1.00 92.44 88 PRO A CA 1
ATOM 671 C C . PRO A 1 88 ? 11.618 -6.647 -12.108 1.00 92.44 88 PRO A C 1
ATOM 673 O O . PRO A 1 88 ? 11.700 -6.464 -13.320 1.00 92.44 88 PRO A O 1
ATOM 676 N N . ILE A 1 89 ? 11.678 -5.631 -11.235 1.00 93.50 89 ILE A N 1
ATOM 677 C CA . ILE A 1 89 ? 11.870 -4.238 -11.670 1.00 93.50 89 ILE A CA 1
ATOM 678 C C . ILE A 1 89 ? 13.257 -4.058 -12.287 1.00 93.50 89 ILE A C 1
ATOM 680 O O . ILE A 1 89 ? 13.368 -3.409 -13.327 1.00 93.50 89 ILE A O 1
ATOM 684 N N . ALA A 1 90 ? 14.300 -4.640 -11.688 1.00 91.81 90 ALA A N 1
ATOM 685 C CA . ALA A 1 90 ? 15.650 -4.581 -12.242 1.00 91.81 90 ALA A CA 1
ATOM 686 C C . ALA A 1 90 ? 15.710 -5.211 -13.644 1.00 91.81 90 ALA A C 1
ATOM 688 O O . ALA A 1 90 ? 16.233 -4.584 -14.565 1.00 91.81 90 ALA A O 1
ATOM 689 N N . ALA A 1 91 ? 15.112 -6.393 -13.820 1.00 93.44 91 ALA A N 1
ATOM 690 C CA . ALA A 1 91 ? 15.048 -7.080 -15.108 1.00 93.44 91 ALA A CA 1
ATOM 691 C C . ALA A 1 91 ? 14.243 -6.282 -16.150 1.00 93.44 91 ALA A C 1
ATOM 693 O O . ALA A 1 91 ? 14.748 -5.971 -17.224 1.00 93.44 91 ALA A O 1
ATOM 694 N N . ALA A 1 92 ? 13.022 -5.858 -15.810 1.00 92.94 92 ALA A N 1
ATOM 695 C CA . ALA A 1 92 ? 12.169 -5.099 -16.726 1.00 92.94 92 ALA A CA 1
ATOM 696 C C . ALA A 1 92 ? 12.785 -3.748 -17.130 1.00 92.94 92 ALA A C 1
ATOM 698 O O . ALA A 1 92 ? 12.623 -3.306 -18.267 1.00 92.94 92 ALA A O 1
ATOM 699 N N . THR A 1 93 ? 13.511 -3.101 -16.213 1.00 92.12 93 THR A N 1
ATOM 700 C CA . THR A 1 93 ? 14.212 -1.842 -16.501 1.00 92.12 93 THR A CA 1
ATOM 701 C C . THR A 1 93 ? 15.393 -2.049 -17.446 1.00 92.12 93 THR A C 1
ATOM 703 O O . THR A 1 93 ? 15.656 -1.168 -18.262 1.00 92.12 93 THR A O 1
ATOM 706 N N . ALA A 1 94 ? 16.096 -3.181 -17.353 1.00 91.38 94 ALA A N 1
ATOM 707 C CA . ALA A 1 94 ? 17.223 -3.487 -18.230 1.00 91.38 94 ALA A CA 1
ATOM 708 C C . ALA A 1 94 ? 16.780 -3.693 -19.688 1.00 91.38 94 ALA A C 1
ATOM 710 O O . ALA A 1 94 ? 17.434 -3.180 -20.593 1.00 91.38 94 ALA A O 1
ATOM 711 N N . ASP A 1 95 ? 15.649 -4.371 -19.897 1.00 90.31 95 ASP A N 1
ATOM 712 C CA . ASP A 1 95 ? 15.182 -4.731 -21.241 1.00 90.31 95 ASP A CA 1
ATOM 713 C C . ASP A 1 95 ? 14.299 -3.650 -21.884 1.00 90.31 95 ASP A C 1
ATOM 715 O O . ASP A 1 95 ? 14.417 -3.364 -23.074 1.00 90.31 95 ASP A O 1
ATOM 719 N N . GLY A 1 96 ? 13.393 -3.044 -21.108 1.00 87.62 96 GLY A N 1
ATOM 720 C CA . GLY A 1 96 ? 12.350 -2.140 -21.615 1.00 87.62 96 GLY A CA 1
ATOM 721 C C . GLY A 1 96 ? 12.331 -0.756 -20.963 1.00 87.62 96 GLY A C 1
ATOM 722 O O . GLY A 1 96 ? 11.397 0.023 -21.176 1.00 87.62 96 GLY A O 1
ATOM 723 N N . GLY A 1 97 ? 13.338 -0.440 -20.148 1.00 90.88 97 GLY A N 1
ATOM 724 C CA . GLY A 1 97 ? 13.444 0.831 -19.441 1.00 90.88 97 GLY A CA 1
ATOM 725 C C . GLY A 1 97 ? 12.397 1.027 -18.330 1.00 90.88 97 GLY A C 1
ATOM 726 O O . GLY A 1 97 ? 11.609 0.133 -18.009 1.00 90.88 97 GLY A O 1
ATOM 727 N N . PRO A 1 98 ? 12.351 2.228 -17.724 1.00 88.25 98 PRO A N 1
ATOM 728 C CA . PRO A 1 98 ? 11.469 2.512 -16.587 1.00 88.25 98 PRO A CA 1
ATOM 729 C C . PRO A 1 98 ? 9.973 2.349 -16.893 1.00 88.25 98 PRO A C 1
ATOM 731 O O . PRO A 1 98 ? 9.193 1.985 -16.014 1.00 88.25 98 PRO A O 1
ATOM 734 N N . ALA A 1 99 ? 9.562 2.593 -18.142 1.00 91.38 99 ALA A N 1
ATOM 735 C CA . ALA A 1 99 ? 8.174 2.437 -18.566 1.00 91.38 99 ALA A CA 1
ATOM 736 C C . ALA A 1 99 ? 7.719 0.969 -18.513 1.00 91.38 99 ALA A C 1
ATOM 738 O O . ALA A 1 99 ? 6.611 0.695 -18.050 1.00 91.38 99 ALA A O 1
ATOM 739 N N . ALA A 1 100 ? 8.580 0.026 -18.914 1.00 92.75 100 ALA A N 1
ATOM 740 C CA . ALA A 1 100 ? 8.282 -1.401 -18.828 1.00 92.75 100 ALA A CA 1
ATOM 741 C C . ALA A 1 100 ? 8.152 -1.866 -17.371 1.00 92.75 100 ALA A C 1
ATOM 743 O O . ALA A 1 100 ? 7.216 -2.595 -17.042 1.00 92.75 100 ALA A O 1
ATOM 744 N N . ALA A 1 101 ? 9.023 -1.387 -16.476 1.00 92.25 101 ALA A N 1
ATOM 745 C CA . ALA A 1 101 ? 8.929 -1.688 -15.049 1.00 92.25 101 ALA A CA 1
ATOM 746 C C . ALA A 1 101 ? 7.614 -1.181 -14.429 1.00 92.25 101 ALA A C 1
ATOM 748 O O . ALA A 1 101 ? 6.917 -1.939 -13.752 1.00 92.25 101 ALA A O 1
ATOM 749 N N . LEU A 1 102 ? 7.231 0.071 -14.703 1.00 91.38 102 LEU A N 1
ATOM 750 C CA . LEU A 1 102 ? 5.967 0.650 -14.231 1.00 91.38 102 LEU A CA 1
ATOM 751 C C . LEU A 1 102 ? 4.742 -0.078 -14.801 1.00 91.38 102 LEU A C 1
ATOM 753 O O . LEU A 1 102 ? 3.794 -0.356 -14.064 1.00 91.38 102 LEU A O 1
ATOM 757 N N . GLY A 1 103 ? 4.776 -0.425 -16.090 1.00 93.31 103 GLY A N 1
ATOM 758 C CA . GLY A 1 103 ? 3.741 -1.234 -16.733 1.00 93.31 103 GLY A CA 1
ATOM 759 C C . GLY A 1 103 ? 3.599 -2.606 -16.075 1.00 93.31 103 GLY A C 1
ATOM 760 O O . GLY A 1 103 ? 2.486 -3.025 -15.761 1.00 93.31 103 GLY A O 1
ATOM 761 N N . GLY A 1 104 ? 4.720 -3.269 -15.777 1.00 93.06 104 GLY A N 1
ATOM 762 C CA . GLY A 1 104 ? 4.740 -4.541 -15.054 1.00 93.06 104 GLY A CA 1
ATOM 763 C C . GLY A 1 104 ? 4.125 -4.443 -13.655 1.00 93.06 104 GLY A C 1
ATOM 764 O O . GLY A 1 104 ? 3.315 -5.293 -13.277 1.00 93.06 104 GLY A O 1
ATOM 765 N N . VAL A 1 105 ? 4.435 -3.379 -12.906 1.00 92.88 105 VAL A N 1
ATOM 766 C CA . VAL A 1 105 ? 3.826 -3.119 -11.588 1.00 92.88 105 VAL A CA 1
ATOM 767 C C . VAL A 1 105 ? 2.311 -2.925 -11.711 1.00 92.88 105 VAL A C 1
ATOM 769 O O . VAL A 1 105 ? 1.556 -3.535 -10.951 1.00 92.88 105 VAL A O 1
ATOM 772 N N . LEU A 1 106 ? 1.853 -2.138 -12.690 1.00 94.62 106 LEU A N 1
ATOM 773 C CA . LEU A 1 106 ? 0.425 -1.912 -12.936 1.00 94.62 106 LEU A CA 1
ATOM 774 C C . LEU A 1 106 ? -0.307 -3.219 -13.264 1.00 94.62 106 LEU A C 1
ATOM 776 O O . LEU A 1 106 ? -1.318 -3.532 -12.634 1.00 94.62 106 LEU A O 1
ATOM 780 N N . VAL A 1 107 ? 0.214 -3.996 -14.217 1.00 96.56 107 VAL A N 1
ATOM 781 C CA . VAL A 1 107 ? -0.371 -5.285 -14.618 1.00 96.56 107 VAL A CA 1
ATOM 782 C C . VAL A 1 107 ? -0.414 -6.247 -13.434 1.00 96.56 107 VAL A C 1
ATOM 784 O O . VAL A 1 107 ? -1.441 -6.884 -13.210 1.00 96.56 107 VAL A O 1
ATOM 787 N N . THR A 1 108 ? 0.645 -6.301 -12.621 1.00 95.31 108 THR A N 1
ATOM 788 C CA . THR A 1 108 ? 0.659 -7.128 -11.405 1.00 95.31 108 THR A CA 1
ATOM 789 C C . THR A 1 108 ? -0.455 -6.717 -10.438 1.00 95.31 108 THR A C 1
ATOM 791 O O . THR A 1 108 ? -1.165 -7.580 -9.922 1.00 95.31 108 THR A O 1
ATOM 794 N N . GLY A 1 109 ? -0.675 -5.413 -10.235 1.00 94.31 109 GLY A N 1
ATOM 795 C CA . GLY A 1 109 ? -1.780 -4.909 -9.413 1.00 94.31 109 GLY A CA 1
ATOM 796 C C . GLY A 1 109 ? -3.160 -5.314 -9.945 1.00 94.31 109 GLY A C 1
ATOM 797 O O . GLY A 1 109 ? -4.014 -5.750 -9.172 1.00 94.31 109 GLY A O 1
ATOM 798 N N . VAL A 1 110 ? -3.367 -5.241 -11.263 1.00 97.06 110 VAL A N 1
ATOM 799 C CA . VAL A 1 110 ? -4.614 -5.688 -11.911 1.00 97.06 110 VAL A CA 1
ATOM 800 C C . VAL A 1 110 ? -4.822 -7.191 -11.728 1.00 97.06 110 VAL A C 1
ATOM 802 O O . VAL A 1 110 ? -5.913 -7.612 -11.349 1.00 97.06 110 VAL A O 1
ATOM 805 N N . VAL A 1 111 ? -3.783 -8.002 -11.936 1.00 97.25 111 VAL A N 1
ATOM 806 C CA . VAL A 1 111 ? -3.849 -9.458 -11.740 1.00 97.25 111 VAL A CA 1
ATOM 807 C C . VAL A 1 111 ? -4.207 -9.795 -10.292 1.00 97.25 111 VAL A C 1
ATOM 809 O O . VAL A 1 111 ? -5.114 -10.593 -10.064 1.00 97.25 111 VAL A O 1
ATOM 812 N N . LEU A 1 112 ? -3.576 -9.148 -9.308 1.00 94.56 112 LEU A N 1
ATOM 813 C CA . LEU A 1 112 ? -3.899 -9.349 -7.890 1.00 94.56 112 LEU A CA 1
ATOM 814 C C . LEU A 1 112 ? -5.344 -8.944 -7.561 1.00 94.56 112 LEU A C 1
ATOM 816 O O . LEU A 1 112 ? -6.024 -9.648 -6.812 1.00 94.56 112 LEU A O 1
ATOM 820 N N . ALA A 1 113 ? -5.846 -7.855 -8.149 1.00 94.06 113 ALA A N 1
ATOM 821 C CA . ALA A 1 113 ? -7.241 -7.454 -7.992 1.00 94.06 113 ALA A CA 1
ATOM 822 C C . ALA A 1 113 ? -8.208 -8.495 -8.585 1.00 94.06 113 ALA A C 1
ATOM 824 O O . ALA A 1 113 ? -9.202 -8.840 -7.942 1.00 94.06 113 ALA A O 1
ATOM 825 N N . LEU A 1 114 ? -7.903 -9.041 -9.767 1.00 96.44 114 LEU A N 1
ATOM 826 C CA . LEU A 1 114 ? -8.692 -10.108 -10.392 1.00 96.44 114 LEU A CA 1
ATOM 827 C C . LEU A 1 114 ? -8.700 -11.379 -9.539 1.00 96.44 114 LEU A C 1
ATOM 829 O O . LEU A 1 114 ? -9.769 -11.941 -9.306 1.00 96.44 114 LEU A O 1
ATOM 833 N N . VAL A 1 115 ? -7.546 -11.791 -9.008 1.00 94.12 115 VAL A N 1
ATOM 834 C CA . VAL A 1 115 ? -7.459 -12.917 -8.063 1.00 94.12 115 VAL A CA 1
ATOM 835 C C . VAL A 1 115 ? -8.343 -12.655 -6.841 1.00 94.12 115 VAL A C 1
ATOM 837 O O . VAL A 1 115 ? -9.121 -13.524 -6.449 1.00 94.12 115 VAL A O 1
ATOM 840 N N . GLY A 1 116 ? -8.314 -11.441 -6.285 1.00 91.25 116 GLY A N 1
ATOM 841 C CA . GLY A 1 116 ? -9.193 -11.048 -5.182 1.00 91.25 116 GLY A CA 1
ATOM 842 C C . GLY A 1 116 ? -10.688 -11.160 -5.516 1.00 91.25 116 GLY A C 1
ATOM 843 O O . GLY A 1 116 ? -11.472 -11.635 -4.692 1.00 91.25 116 GLY A O 1
ATOM 844 N N . LEU A 1 117 ? -11.098 -10.780 -6.731 1.00 92.25 117 LEU A N 1
ATOM 845 C CA . LEU A 1 117 ? -12.483 -10.932 -7.195 1.00 92.25 117 LEU A CA 1
ATOM 846 C C . LEU A 1 117 ? -12.880 -12.402 -7.366 1.00 92.25 117 LEU A C 1
ATOM 848 O O . LEU A 1 117 ? -13.987 -12.781 -6.979 1.00 92.25 117 LEU A O 1
ATOM 852 N N . ILE A 1 118 ? -11.977 -13.229 -7.891 1.00 92.50 118 ILE A N 1
ATOM 853 C CA . ILE A 1 118 ? -12.190 -14.671 -8.053 1.00 92.50 118 ILE A CA 1
ATOM 854 C C . ILE A 1 118 ? -12.378 -15.343 -6.690 1.00 92.50 118 ILE A C 1
ATOM 856 O O . ILE A 1 118 ? -13.333 -16.100 -6.512 1.00 92.50 118 ILE A O 1
ATOM 860 N N . VAL A 1 119 ? -11.518 -15.036 -5.713 1.00 91.56 119 VAL A N 1
ATOM 861 C CA . VAL A 1 119 ? -11.633 -15.563 -4.341 1.00 91.56 119 VAL A CA 1
ATOM 862 C C . VAL A 1 119 ? -12.942 -15.105 -3.698 1.00 91.56 119 VAL A C 1
ATOM 864 O O . VAL A 1 119 ? -13.635 -15.898 -3.062 1.00 91.56 119 VAL A O 1
ATOM 867 N N . ARG A 1 120 ? -13.340 -13.847 -3.916 1.00 88.12 120 ARG A N 1
ATOM 868 C CA . ARG A 1 120 ? -14.624 -13.331 -3.426 1.00 88.12 120 ARG A CA 1
ATOM 869 C C . ARG A 1 120 ? -15.824 -14.082 -4.017 1.00 88.12 120 ARG A C 1
ATOM 871 O O . ARG A 1 120 ? -16.812 -14.253 -3.309 1.00 88.12 120 ARG A O 1
ATOM 878 N N . ALA A 1 121 ? -15.759 -14.495 -5.282 1.00 88.81 121 ALA A N 1
ATOM 879 C CA . ALA A 1 121 ? -16.842 -15.215 -5.954 1.00 88.81 121 ALA A CA 1
ATOM 880 C C . ALA A 1 121 ? -16.877 -16.715 -5.609 1.00 88.81 121 ALA A C 1
ATOM 882 O O . ALA A 1 121 ? -17.953 -17.270 -5.404 1.00 88.81 121 ALA A O 1
ATOM 883 N N . SER A 1 122 ? -15.711 -17.357 -5.527 1.00 88.38 122 SER A N 1
ATOM 884 C CA . SER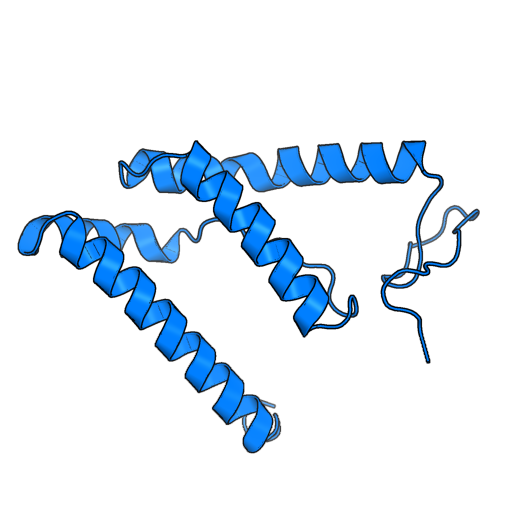 A 1 122 ? -15.578 -18.813 -5.336 1.00 88.38 122 SER A CA 1
ATOM 885 C C . SER A 1 122 ? -15.655 -19.230 -3.862 1.00 88.38 122 SER A C 1
ATOM 887 O O . SER A 1 122 ? -15.901 -20.395 -3.548 1.00 88.38 122 SER A O 1
ATOM 889 N N . GLY A 1 123 ? -15.470 -18.277 -2.944 1.00 82.56 123 GLY A N 1
ATOM 890 C CA . GLY A 1 123 ? -15.307 -18.553 -1.523 1.00 82.56 123 GLY A CA 1
ATOM 891 C C . GLY A 1 123 ? -13.918 -19.116 -1.201 1.00 82.56 123 GLY A C 1
ATOM 892 O O . GLY A 1 123 ? -13.091 -19.347 -2.077 1.00 82.56 123 GLY A O 1
ATOM 893 N N . ILE A 1 124 ? -13.650 -19.322 0.088 1.00 83.00 124 ILE A N 1
ATOM 894 C CA . ILE A 1 124 ? -12.332 -19.752 0.593 1.00 83.00 124 ILE A CA 1
ATOM 895 C C . ILE A 1 124 ? -12.159 -21.275 0.683 1.00 83.00 124 ILE A C 1
ATOM 897 O O . ILE A 1 124 ? -11.063 -21.741 0.966 1.00 83.00 124 ILE A O 1
ATOM 901 N N . LYS A 1 125 ? -13.207 -22.057 0.389 1.00 77.31 125 LYS A N 1
ATOM 902 C CA . LYS A 1 125 ? -13.259 -23.515 0.626 1.00 77.31 125 LYS A CA 1
ATOM 903 C C . LYS A 1 125 ? -12.198 -24.348 -0.106 1.00 77.31 125 LYS A C 1
ATOM 905 O O . LYS A 1 125 ? -12.063 -25.523 0.181 1.00 77.31 125 LYS A O 1
ATOM 910 N N . TRP A 1 126 ? -11.523 -23.776 -1.094 1.00 74.88 126 TRP A N 1
ATOM 911 C CA . TRP A 1 126 ? -10.466 -24.425 -1.875 1.00 74.88 126 TRP A CA 1
ATOM 912 C C . TRP A 1 126 ? -9.034 -24.144 -1.376 1.00 74.88 126 TRP A C 1
ATOM 914 O O . TRP A 1 126 ? -8.086 -24.682 -1.936 1.00 74.88 126 TRP A O 1
ATOM 924 N N . ILE A 1 127 ? -8.879 -23.242 -0.399 1.00 68.50 127 ILE A N 1
ATOM 925 C CA . ILE A 1 127 ? -7.599 -22.786 0.171 1.00 68.50 127 ILE A CA 1
ATOM 926 C C . ILE A 1 127 ? -7.437 -23.328 1.601 1.00 68.50 127 ILE A C 1
ATOM 928 O O . ILE A 1 127 ? -6.305 -23.458 2.060 1.00 68.50 127 ILE A O 1
ATOM 932 N N . GLU A 1 128 ? -8.548 -23.626 2.286 1.00 55.81 128 GLU A N 1
ATOM 933 C CA . GLU A 1 128 ? -8.583 -24.402 3.537 1.00 55.81 128 GLU A CA 1
ATOM 934 C C . GLU A 1 128 ? -8.387 -25.899 3.269 1.00 55.81 128 GLU A C 1
ATOM 936 O O . GLU A 1 128 ? -7.677 -26.539 4.078 1.00 55.81 128 GLU A O 1
#

Foldseek 3Di:
DQDLPAADEDPDPDDAALSHDYPPVVRVVVVVVVCVVQVPQLQPQCVLLVHDSVVSVVVQVVVLVVVCVVVSSNDDDGRGHDPVLNVVSVVQCVPPNNVSSVVVVVVVVVVVVVVVVVCVVVDCVVVD